Protein AF-A0A2V8T8S3-F1 (afdb_monomer_lite)

Structure (mmCIF, N/CA/C/O backbone):
data_AF-A0A2V8T8S3-F1
#
_entry.id   AF-A0A2V8T8S3-F1
#
loop_
_atom_site.group_PDB
_atom_site.id
_atom_site.type_symbol
_atom_site.label_atom_id
_atom_site.label_alt_id
_atom_site.label_comp_id
_atom_site.label_asym_id
_atom_site.label_entity_id
_atom_site.label_seq_id
_atom_site.pdbx_PDB_ins_code
_atom_site.Cartn_x
_atom_site.Cartn_y
_atom_site.Cartn_z
_atom_site.occupancy
_atom_site.B_iso_or_equiv
_atom_site.auth_seq_id
_atom_site.auth_comp_id
_atom_site.auth_asym_id
_atom_site.auth_atom_id
_atom_site.pdbx_PDB_model_num
ATOM 1 N N . MET A 1 1 ? 14.527 -8.594 -8.418 1.00 79.00 1 MET A N 1
ATOM 2 C CA . MET A 1 1 ? 13.053 -8.393 -8.410 1.00 79.00 1 MET A CA 1
ATOM 3 C C . MET A 1 1 ? 12.591 -7.596 -9.626 1.00 79.00 1 MET A C 1
ATOM 5 O O . MET A 1 1 ? 11.736 -8.072 -10.363 1.00 79.00 1 MET A O 1
ATOM 9 N N . THR A 1 2 ? 13.215 -6.451 -9.890 1.00 90.75 2 THR A N 1
ATOM 10 C CA . THR A 1 2 ? 12.924 -5.548 -11.013 1.00 90.75 2 THR A CA 1
ATOM 11 C C . THR A 1 2 ? 12.920 -6.231 -12.391 1.00 90.75 2 THR A C 1
ATOM 13 O O . THR A 1 2 ? 11.973 -6.037 -13.141 1.00 90.75 2 THR A O 1
ATOM 16 N N . ASP A 1 3 ? 13.864 -7.127 -12.709 1.00 94.19 3 ASP A N 1
ATOM 17 C CA . ASP A 1 3 ? 13.880 -7.799 -14.029 1.00 94.19 3 ASP A CA 1
ATOM 18 C C . ASP A 1 3 ? 12.644 -8.672 -14.278 1.00 94.19 3 ASP A C 1
ATOM 20 O O . ASP A 1 3 ? 12.192 -8.832 -15.408 1.00 94.19 3 ASP A O 1
ATOM 24 N N . ARG A 1 4 ? 12.060 -9.246 -13.220 1.00 96.25 4 ARG A N 1
ATOM 25 C CA . ARG A 1 4 ? 10.813 -10.014 -13.334 1.00 96.25 4 ARG A CA 1
ATOM 26 C C . ARG A 1 4 ? 9.634 -9.094 -13.648 1.00 96.25 4 ARG A C 1
ATOM 28 O O . ARG A 1 4 ? 8.764 -9.482 -14.417 1.00 96.25 4 ARG A O 1
ATOM 35 N N . LEU A 1 5 ? 9.612 -7.897 -13.070 1.00 96.44 5 LEU A N 1
ATOM 36 C CA . LEU A 1 5 ? 8.571 -6.901 -13.324 1.00 96.44 5 LEU A CA 1
ATOM 37 C C . LEU A 1 5 ? 8.687 -6.316 -14.739 1.00 96.44 5 LEU A C 1
ATOM 39 O O . LEU A 1 5 ? 7.662 -6.128 -15.390 1.00 96.44 5 LEU A O 1
ATOM 43 N N . VAL A 1 6 ? 9.914 -6.125 -15.242 1.00 96.25 6 VAL A N 1
ATOM 44 C CA . VAL A 1 6 ? 10.171 -5.756 -16.646 1.00 96.25 6 VAL A CA 1
ATOM 45 C C . VAL A 1 6 ? 9.690 -6.863 -17.586 1.00 96.25 6 VAL A C 1
ATOM 47 O O . VAL A 1 6 ? 8.913 -6.594 -18.493 1.00 96.25 6 VAL A O 1
ATOM 50 N N . ARG A 1 7 ? 10.060 -8.128 -17.328 1.00 96.69 7 ARG A N 1
ATOM 51 C CA . ARG A 1 7 ? 9.603 -9.280 -18.133 1.00 96.69 7 ARG A CA 1
ATOM 52 C C . ARG A 1 7 ? 8.084 -9.457 -18.152 1.00 96.69 7 ARG A C 1
ATOM 54 O O . ARG A 1 7 ? 7.548 -9.969 -19.122 1.00 96.69 7 ARG A O 1
ATOM 61 N N . LYS A 1 8 ? 7.386 -9.055 -17.087 1.00 96.75 8 LYS A N 1
ATOM 62 C CA . LYS A 1 8 ? 5.914 -9.074 -17.024 1.00 96.75 8 LYS A CA 1
ATOM 63 C C . LYS A 1 8 ? 5.256 -7.844 -17.669 1.00 96.75 8 LYS A C 1
ATOM 65 O O . LYS A 1 8 ? 4.022 -7.776 -17.693 1.00 96.75 8 LYS A O 1
ATOM 70 N N . HIS A 1 9 ? 6.053 -6.902 -18.179 1.00 96.56 9 HIS A N 1
ATOM 71 C CA . HIS A 1 9 ? 5.619 -5.607 -18.704 1.00 96.56 9 HIS A CA 1
ATOM 72 C C . HIS A 1 9 ? 4.800 -4.805 -17.690 1.00 96.56 9 HIS A C 1
ATOM 74 O O . HIS A 1 9 ? 3.774 -4.237 -18.035 1.00 96.56 9 HIS A O 1
ATOM 80 N N . LEU A 1 10 ? 5.209 -4.819 -16.418 1.00 97.56 10 LEU A N 1
ATOM 81 C CA . LEU A 1 10 ? 4.581 -4.003 -15.373 1.00 97.56 10 LEU A CA 1
ATOM 82 C C . LEU A 1 10 ? 5.360 -2.707 -15.147 1.00 97.56 10 LEU A C 1
ATOM 84 O O . LEU A 1 10 ? 4.768 -1.661 -14.904 1.00 97.56 10 LEU A O 1
ATOM 88 N N . ILE A 1 11 ? 6.680 -2.753 -15.301 1.00 97.19 11 ILE A N 1
ATOM 89 C CA . ILE A 1 11 ? 7.553 -1.581 -15.225 1.00 97.19 11 ILE A CA 1
ATOM 90 C C . ILE A 1 11 ? 8.433 -1.504 -16.466 1.00 97.19 11 ILE A C 1
ATOM 92 O O . ILE A 1 11 ? 8.728 -2.526 -17.088 1.00 97.19 11 ILE A O 1
ATOM 96 N N . GLU A 1 12 ? 8.905 -0.307 -16.771 1.00 96.06 12 GLU A N 1
ATOM 97 C CA . GLU A 1 12 ? 9.930 -0.056 -17.775 1.00 96.06 12 GLU A CA 1
ATOM 98 C C . GLU A 1 12 ? 11.156 0.610 -17.149 1.00 96.06 12 GLU A C 1
ATOM 100 O O . GLU A 1 12 ? 11.079 1.238 -16.091 1.00 96.06 12 GLU A O 1
ATOM 105 N N . ARG A 1 13 ? 12.311 0.417 -17.791 1.00 93.19 13 ARG A N 1
ATOM 106 C CA . ARG A 1 13 ? 13.581 1.035 -17.408 1.00 93.19 13 ARG A CA 1
ATOM 107 C C . ARG A 1 13 ? 14.004 2.000 -18.500 1.00 93.19 13 ARG A C 1
ATOM 109 O O . ARG A 1 13 ? 14.167 1.582 -19.644 1.00 93.19 13 ARG A O 1
ATOM 116 N N . ARG A 1 14 ? 14.236 3.258 -18.140 1.00 88.56 14 ARG A N 1
ATOM 117 C CA . ARG A 1 14 ? 14.777 4.282 -19.036 1.00 88.56 14 ARG A CA 1
ATOM 118 C C . ARG A 1 14 ? 16.165 4.686 -18.559 1.00 88.56 14 ARG A C 1
ATOM 120 O O . ARG A 1 14 ? 16.363 4.981 -17.382 1.00 88.56 14 ARG A O 1
ATOM 127 N N . SER A 1 15 ? 17.137 4.677 -19.467 1.00 83.38 15 SER A N 1
ATOM 128 C CA . SER A 1 15 ? 18.473 5.193 -19.170 1.00 83.38 15 SER A CA 1
ATOM 129 C C . SER A 1 15 ? 18.415 6.703 -18.981 1.00 83.38 15 SER A C 1
ATOM 131 O O . SER A 1 15 ? 17.831 7.415 -19.801 1.00 83.38 15 SER A O 1
ATOM 133 N N . THR A 1 16 ? 19.044 7.191 -17.920 1.00 84.56 16 THR A N 1
ATOM 134 C CA . THR A 1 16 ? 19.090 8.621 -17.635 1.00 84.56 16 THR A CA 1
ATOM 135 C C . THR A 1 16 ? 20.129 9.291 -18.538 1.00 84.56 16 THR A C 1
ATOM 137 O O . THR A 1 16 ? 21.254 8.807 -18.686 1.00 84.56 16 THR A O 1
ATOM 140 N N . LYS A 1 17 ? 19.767 10.407 -19.186 1.00 77.56 17 LYS A N 1
ATOM 141 C CA . LYS A 1 17 ? 20.726 11.204 -19.965 1.00 77.56 17 LYS A CA 1
ATOM 142 C C . LYS A 1 17 ? 21.641 11.946 -18.985 1.00 77.56 17 LYS A C 1
ATOM 144 O O . LYS A 1 17 ? 21.170 12.831 -18.284 1.00 77.56 17 LYS A O 1
ATOM 149 N N . GLY A 1 18 ? 22.920 11.577 -18.928 1.00 80.06 18 GLY A N 1
ATOM 150 C CA . GLY A 1 18 ? 23.939 12.275 -18.128 1.00 80.06 18 GLY A CA 1
ATOM 151 C C . GLY A 1 18 ? 24.760 11.368 -17.211 1.00 80.06 18 GLY A C 1
ATOM 152 O O . GLY A 1 18 ? 25.957 11.588 -17.073 1.00 80.06 18 GLY A O 1
ATOM 153 N N . ASP A 1 19 ? 24.171 10.299 -16.667 1.00 81.56 19 ASP A N 1
ATOM 154 C CA . ASP A 1 19 ? 24.903 9.298 -15.881 1.00 81.56 19 ASP A CA 1
ATOM 155 C C . ASP A 1 19 ? 24.333 7.896 -16.136 1.00 81.56 19 ASP A C 1
ATOM 157 O O . ASP A 1 19 ? 23.173 7.603 -15.848 1.00 81.56 19 ASP A O 1
ATOM 161 N N . ARG A 1 20 ? 25.175 7.006 -16.676 1.00 80.81 20 ARG A N 1
ATOM 162 C CA . ARG A 1 20 ? 24.809 5.620 -17.018 1.00 80.81 20 ARG A CA 1
ATOM 163 C C . ARG A 1 20 ? 24.627 4.727 -15.789 1.00 80.81 20 ARG A C 1
ATOM 165 O O . ARG A 1 20 ? 24.158 3.602 -15.935 1.00 80.81 20 ARG A O 1
ATOM 172 N N . ARG A 1 21 ? 25.016 5.202 -14.603 1.00 86.06 21 ARG A N 1
ATOM 173 C CA . ARG A 1 21 ? 24.807 4.506 -13.326 1.00 86.06 21 ARG A CA 1
ATOM 174 C C . ARG A 1 21 ? 23.385 4.682 -12.798 1.00 86.06 21 ARG A C 1
ATOM 176 O O . ARG A 1 21 ? 22.976 3.929 -11.921 1.00 86.06 21 ARG A O 1
ATOM 183 N N . TRP A 1 22 ? 22.629 5.628 -13.353 1.00 87.81 22 TRP A N 1
ATOM 184 C CA . TRP A 1 22 ? 21.252 5.901 -12.969 1.00 87.81 22 TRP A CA 1
ATOM 185 C C . TRP A 1 22 ? 20.287 5.322 -14.001 1.00 87.81 22 TRP A C 1
ATOM 187 O O . TRP A 1 22 ? 20.494 5.402 -15.215 1.00 87.81 22 TRP A O 1
ATOM 197 N N . VAL A 1 23 ? 19.218 4.712 -13.496 1.00 88.75 23 VAL A N 1
ATOM 198 C CA . VAL A 1 23 ? 18.147 4.140 -14.307 1.00 88.75 23 VAL A CA 1
ATOM 199 C C . VAL A 1 23 ? 16.828 4.588 -13.710 1.00 88.75 23 VAL A C 1
ATOM 201 O O . VAL A 1 23 ? 16.536 4.282 -12.555 1.00 88.75 23 VAL A O 1
ATOM 204 N N . ASN A 1 24 ? 16.013 5.262 -14.515 1.00 91.25 24 ASN A N 1
ATOM 205 C CA . ASN A 1 24 ? 14.648 5.582 -14.134 1.00 91.25 24 ASN A CA 1
ATOM 206 C C . ASN A 1 24 ? 13.779 4.337 -14.305 1.00 91.25 24 ASN A C 1
ATOM 208 O O . ASN A 1 24 ? 13.808 3.682 -15.350 1.00 91.25 24 ASN A O 1
ATOM 212 N N . ILE A 1 25 ? 13.021 4.005 -13.263 1.00 94.31 25 ILE A N 1
ATOM 213 C CA . ILE A 1 25 ? 12.043 2.920 -13.276 1.00 94.31 25 ILE A CA 1
ATOM 214 C C . ILE A 1 25 ? 10.661 3.548 -13.197 1.00 94.31 25 ILE A C 1
ATOM 216 O O . ILE A 1 25 ? 10.362 4.267 -12.247 1.00 94.31 25 ILE A O 1
ATOM 220 N N . GLU A 1 26 ? 9.814 3.235 -14.168 1.00 95.56 26 GLU A N 1
ATOM 221 C CA . GLU A 1 26 ? 8.459 3.774 -14.253 1.00 95.56 26 GLU A CA 1
ATOM 222 C C . GLU A 1 26 ? 7.444 2.641 -14.409 1.00 95.56 26 GLU A C 1
ATOM 224 O O . GLU A 1 26 ? 7.746 1.582 -14.967 1.00 95.56 26 GLU A O 1
ATOM 229 N N . LEU A 1 27 ? 6.226 2.847 -13.901 1.00 97.38 27 LEU A N 1
ATOM 230 C CA . LEU A 1 27 ? 5.112 1.945 -14.187 1.00 97.38 27 LEU A CA 1
ATOM 231 C C . LEU A 1 27 ? 4.699 2.107 -15.650 1.00 97.38 27 LEU A C 1
ATOM 233 O O . LEU A 1 27 ? 4.438 3.216 -16.115 1.00 97.38 27 LEU A O 1
ATOM 237 N N . THR A 1 28 ? 4.563 0.979 -16.338 1.00 97.69 28 THR A N 1
ATOM 238 C CA . THR A 1 28 ? 3.851 0.926 -17.622 1.00 97.69 28 THR A CA 1
ATOM 239 C C . THR A 1 28 ? 2.350 1.113 -17.398 1.00 97.69 28 THR A C 1
ATOM 241 O O . THR A 1 28 ? 1.868 0.982 -16.272 1.00 97.69 28 THR A O 1
ATOM 244 N N . GLU A 1 29 ? 1.582 1.312 -18.469 1.00 98.00 29 GLU A N 1
ATOM 245 C CA . GLU A 1 29 ? 0.119 1.388 -18.372 1.00 98.00 29 GLU A CA 1
ATOM 246 C C . GLU A 1 29 ? -0.497 0.118 -17.765 1.00 98.00 29 GLU A C 1
ATOM 248 O O . GLU A 1 29 ? -1.258 0.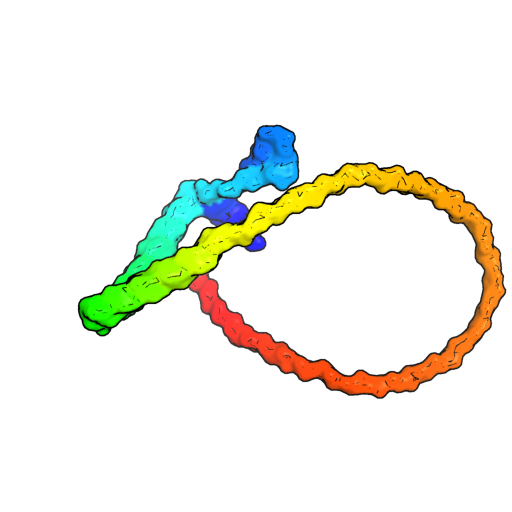179 -16.801 1.00 98.00 29 GLU A O 1
ATOM 253 N N . LYS A 1 30 ? -0.057 -1.060 -18.227 1.00 97.62 30 LYS A N 1
ATOM 254 C CA . LYS A 1 30 ? -0.437 -2.348 -17.627 1.00 97.62 30 LYS A CA 1
ATOM 255 C C . LYS A 1 30 ? -0.072 -2.408 -16.140 1.00 97.62 30 LYS A C 1
ATOM 257 O O . LYS A 1 30 ? -0.843 -2.907 -15.324 1.00 97.62 30 LYS A O 1
ATOM 262 N N . GLY A 1 31 ? 1.105 -1.897 -15.786 1.00 97.94 31 GLY A N 1
ATOM 263 C CA . GLY A 1 31 ? 1.560 -1.787 -14.404 1.00 97.94 31 GLY A CA 1
ATOM 264 C C . GLY A 1 31 ? 0.645 -0.938 -13.533 1.00 97.94 31 GLY A C 1
ATOM 265 O O . GLY A 1 31 ? 0.352 -1.344 -12.411 1.00 97.94 31 GLY A O 1
ATOM 266 N N . ARG A 1 32 ? 0.174 0.206 -14.044 1.00 97.94 32 ARG A N 1
ATOM 267 C CA . ARG A 1 32 ? -0.769 1.085 -13.337 1.00 97.94 32 ARG A CA 1
ATOM 268 C C . ARG A 1 32 ? -2.082 0.369 -13.060 1.00 97.94 32 ARG A C 1
ATOM 270 O O . ARG A 1 32 ? -2.464 0.275 -11.901 1.00 97.94 32 ARG A O 1
ATOM 277 N N . VAL A 1 33 ? -2.681 -0.255 -14.075 1.00 98.06 33 VAL A N 1
ATOM 278 C CA . VAL A 1 33 ? -3.932 -1.018 -13.923 1.00 98.06 33 VAL A CA 1
ATOM 279 C C . VAL A 1 33 ? -3.803 -2.110 -12.854 1.00 98.06 33 VAL A C 1
ATOM 281 O O . VAL A 1 33 ? -4.659 -2.236 -11.978 1.00 98.06 33 VAL A O 1
ATOM 284 N N . VAL A 1 34 ? -2.707 -2.877 -12.876 1.00 97.69 34 VAL A N 1
ATOM 285 C CA . VAL A 1 34 ? -2.450 -3.917 -11.865 1.00 97.69 34 VAL A CA 1
ATOM 286 C C . VAL A 1 34 ? -2.262 -3.309 -10.474 1.00 97.69 34 VAL A C 1
ATOM 288 O O . VAL A 1 34 ? -2.813 -3.824 -9.501 1.00 97.69 34 VAL A O 1
ATOM 291 N N . MET A 1 35 ? -1.511 -2.211 -10.361 1.00 97.19 35 MET A N 1
ATOM 292 C CA . MET A 1 35 ? -1.306 -1.518 -9.089 1.00 97.19 35 MET A CA 1
ATOM 293 C C . MET A 1 35 ? -2.601 -0.941 -8.525 1.00 97.19 35 MET A C 1
ATOM 295 O O . MET A 1 35 ? -2.808 -1.010 -7.315 1.00 97.19 35 MET A O 1
ATOM 299 N N . ASP A 1 36 ? -3.482 -0.420 -9.370 1.00 97.69 36 ASP A N 1
ATOM 300 C CA . ASP A 1 36 ? -4.771 0.125 -8.955 1.00 97.69 36 ASP A CA 1
ATOM 301 C C . ASP A 1 36 ? -5.715 -0.980 -8.483 1.00 97.69 36 ASP A C 1
ATOM 303 O O . ASP A 1 36 ? -6.350 -0.844 -7.435 1.00 97.69 36 ASP A O 1
ATOM 307 N N . GLY A 1 37 ? -5.754 -2.112 -9.192 1.00 97.56 37 GLY A N 1
ATOM 308 C CA . GLY A 1 37 ? -6.475 -3.306 -8.747 1.00 97.56 37 GLY A CA 1
ATOM 309 C C . GLY A 1 37 ? -5.950 -3.823 -7.406 1.00 97.56 37 GLY A C 1
ATOM 310 O O . GLY A 1 37 ? -6.724 -4.059 -6.477 1.00 97.56 37 GLY A O 1
ATOM 311 N N . PHE A 1 38 ? -4.626 -3.912 -7.261 1.00 97.00 38 PHE A N 1
ATOM 312 C CA . PHE A 1 38 ? -3.990 -4.320 -6.011 1.00 97.00 38 PHE A CA 1
ATOM 313 C C . PHE A 1 38 ? -4.302 -3.353 -4.861 1.00 97.00 38 PHE A C 1
ATOM 315 O O . PHE A 1 38 ? -4.671 -3.789 -3.771 1.00 97.00 38 PHE A O 1
ATOM 322 N N . ARG A 1 39 ? -4.202 -2.036 -5.094 1.00 97.06 39 ARG A N 1
ATOM 323 C CA . ARG A 1 39 ? -4.535 -0.999 -4.104 1.00 97.06 39 ARG A CA 1
ATOM 324 C C . ARG A 1 39 ? -5.990 -1.090 -3.675 1.00 97.06 39 ARG A C 1
ATOM 326 O O . ARG A 1 39 ? -6.257 -1.043 -2.479 1.00 97.06 39 ARG A O 1
ATOM 333 N N . ARG A 1 40 ? -6.909 -1.261 -4.627 1.00 97.81 40 ARG A N 1
ATOM 334 C CA . ARG A 1 40 ? -8.338 -1.426 -4.352 1.00 97.81 40 ARG A CA 1
ATOM 335 C C . ARG A 1 40 ? -8.586 -2.645 -3.477 1.00 97.81 40 ARG A C 1
ATOM 337 O O . ARG A 1 40 ? -9.136 -2.494 -2.393 1.00 97.81 40 ARG A O 1
ATOM 344 N N . ARG A 1 41 ? -8.080 -3.814 -3.881 1.00 97.56 41 ARG A N 1
ATOM 345 C CA . ARG A 1 41 ? -8.274 -5.054 -3.124 1.00 97.56 41 ARG A CA 1
ATOM 346 C C . ARG A 1 41 ? -7.681 -4.970 -1.721 1.00 97.56 41 ARG A C 1
ATOM 348 O O . ARG A 1 41 ? -8.296 -5.403 -0.754 1.00 97.56 41 ARG A O 1
ATOM 355 N N . ARG A 1 42 ? -6.490 -4.385 -1.598 1.00 97.12 42 ARG A N 1
ATOM 356 C CA . ARG A 1 42 ? -5.849 -4.139 -0.304 1.00 97.12 42 ARG A CA 1
ATOM 357 C C . ARG A 1 42 ? -6.718 -3.236 0.577 1.00 97.12 42 ARG A C 1
ATOM 359 O O . ARG A 1 42 ? -6.905 -3.539 1.750 1.00 97.12 42 ARG A O 1
ATOM 366 N N . ASN A 1 43 ? -7.241 -2.144 0.022 1.00 96.69 43 ASN A N 1
ATOM 367 C CA . ASN A 1 43 ? -8.086 -1.208 0.759 1.00 96.69 43 ASN A CA 1
ATOM 368 C C . ASN A 1 43 ? -9.423 -1.840 1.173 1.00 96.69 43 ASN A C 1
ATOM 370 O O . ASN A 1 43 ? -9.870 -1.576 2.280 1.00 96.69 43 ASN A O 1
ATOM 374 N N . GLU A 1 44 ? -10.026 -2.695 0.343 1.00 97.62 44 GLU A N 1
ATOM 375 C CA . GLU A 1 44 ? -11.219 -3.475 0.712 1.00 97.62 44 GLU A CA 1
ATOM 376 C C . GLU A 1 44 ? -10.941 -4.367 1.923 1.00 97.62 44 GLU A C 1
ATOM 378 O O . GLU A 1 44 ? -11.648 -4.286 2.921 1.00 97.62 44 GLU A O 1
ATOM 383 N N . VAL A 1 45 ? -9.863 -5.158 1.877 1.00 96.88 45 VAL A N 1
ATOM 384 C CA . VAL A 1 45 ? -9.507 -6.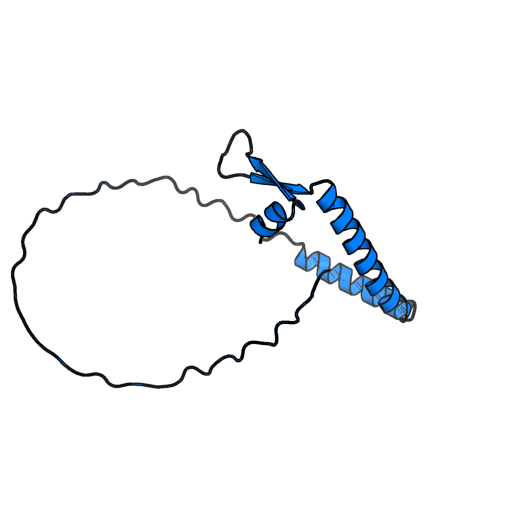087 2.962 1.00 96.88 45 VAL A CA 1
ATOM 385 C C . VAL A 1 45 ? -9.278 -5.348 4.282 1.00 96.88 45 VAL A C 1
ATOM 387 O O . VAL A 1 45 ? -9.811 -5.748 5.317 1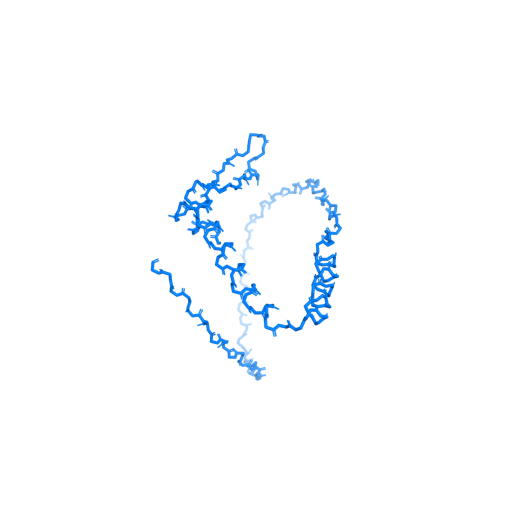.00 96.88 45 VAL A O 1
ATOM 390 N N . PHE A 1 46 ? -8.506 -4.257 4.267 1.00 95.31 46 PHE A N 1
ATOM 391 C CA . PHE A 1 46 ? -8.302 -3.464 5.482 1.00 95.31 46 PHE A CA 1
ATOM 392 C C . PHE A 1 46 ? -9.564 -2.711 5.904 1.00 95.31 46 PHE A C 1
ATOM 394 O O . PHE A 1 46 ? -9.822 -2.599 7.099 1.00 95.31 46 PHE A O 1
ATOM 401 N N . GLY A 1 47 ? -10.361 -2.229 4.951 1.00 95.00 47 GLY A N 1
ATOM 402 C CA . GLY A 1 47 ? -11.628 -1.559 5.218 1.00 95.00 47 GLY A CA 1
ATOM 403 C C . GLY A 1 47 ? -12.609 -2.472 5.948 1.00 95.00 47 GLY A C 1
ATOM 404 O O . GLY A 1 47 ? -13.131 -2.091 6.990 1.00 95.00 47 GLY A O 1
ATOM 405 N N . GLU A 1 48 ? -12.790 -3.702 5.467 1.00 96.50 48 GLU A N 1
ATOM 406 C CA . GLU A 1 48 ? -13.629 -4.717 6.114 1.00 96.50 48 GLU A CA 1
ATOM 407 C C . GLU A 1 48 ? -13.131 -5.068 7.520 1.00 96.50 48 GLU A C 1
ATOM 409 O O . GLU A 1 48 ? -13.932 -5.205 8.445 1.00 96.50 48 GLU A O 1
ATOM 414 N N . ALA A 1 49 ? -11.814 -5.200 7.703 1.00 94.75 49 ALA A N 1
ATOM 415 C CA . ALA A 1 49 ? -11.233 -5.492 9.009 1.00 94.75 49 ALA A CA 1
ATOM 416 C C . ALA A 1 49 ? -11.461 -4.343 10.006 1.00 94.75 49 ALA A C 1
ATOM 418 O O . ALA A 1 49 ? -11.897 -4.583 11.131 1.00 94.75 49 ALA A O 1
ATOM 419 N N . LEU A 1 50 ? -11.218 -3.096 9.590 1.00 94.81 50 LEU A N 1
ATOM 420 C CA . LEU A 1 50 ? -11.395 -1.909 10.432 1.00 94.81 50 LEU A CA 1
ATOM 421 C C . LEU A 1 50 ? -12.872 -1.599 10.709 1.00 94.81 50 LEU A C 1
ATOM 423 O O . LEU A 1 50 ? -13.192 -1.078 11.776 1.00 94.81 50 LEU A O 1
ATOM 427 N N . ALA A 1 51 ? -13.782 -1.939 9.794 1.00 95.12 51 ALA A N 1
ATOM 428 C CA . ALA A 1 51 ? -15.222 -1.746 9.972 1.00 95.12 51 ALA A CA 1
ATOM 429 C C . ALA A 1 51 ? -15.819 -2.611 11.097 1.00 95.12 51 ALA A C 1
ATOM 431 O O . ALA A 1 51 ? -16.881 -2.287 11.618 1.00 95.12 51 ALA A O 1
ATOM 432 N N . ARG A 1 52 ? -15.140 -3.696 11.492 1.00 96.62 52 ARG A N 1
ATOM 433 C CA . ARG A 1 52 ? -15.554 -4.553 12.618 1.00 96.62 52 ARG A CA 1
ATOM 434 C C . ARG A 1 52 ? -15.198 -3.972 13.988 1.00 96.62 52 ARG A C 1
ATOM 436 O O . ARG A 1 52 ? -15.631 -4.517 14.998 1.00 96.62 52 ARG A O 1
ATOM 443 N N . LEU A 1 53 ? -14.394 -2.913 14.028 1.00 97.12 53 LEU A N 1
ATOM 444 C CA . LEU A 1 53 ? -14.010 -2.233 15.259 1.00 97.12 53 LEU A CA 1
ATOM 445 C C . LEU A 1 53 ? -15.053 -1.181 15.645 1.00 97.12 53 LEU A C 1
ATOM 447 O O . LEU A 1 53 ? -15.691 -0.577 14.776 1.00 97.12 53 LEU A O 1
ATOM 451 N N . SER A 1 54 ? -15.175 -0.914 16.949 1.00 98.00 54 SER A N 1
ATOM 452 C CA . SER A 1 54 ? -15.913 0.257 17.424 1.00 98.00 54 SER A CA 1
ATOM 453 C C . SER A 1 54 ? -15.281 1.544 16.875 1.00 98.00 54 SER A C 1
ATOM 455 O O . SER A 1 54 ? -14.113 1.556 16.478 1.00 98.00 54 SER A O 1
ATOM 457 N N . GLU A 1 55 ? -16.035 2.646 16.850 1.00 96.25 55 GLU A N 1
ATOM 458 C CA . GLU A 1 55 ? -15.508 3.942 16.393 1.00 96.25 55 GLU A CA 1
ATOM 459 C C . GLU A 1 55 ? -14.241 4.341 17.161 1.00 96.25 55 GLU A C 1
ATOM 461 O O . GLU A 1 55 ? -13.247 4.753 16.566 1.00 96.25 55 GLU A O 1
ATOM 466 N N . ASN A 1 56 ? -14.265 4.155 18.484 1.00 97.81 56 ASN A N 1
ATOM 467 C CA . ASN A 1 56 ? -13.155 4.499 19.360 1.00 97.81 56 ASN A CA 1
ATOM 468 C C . ASN A 1 56 ? -11.920 3.630 19.080 1.00 97.81 56 ASN A C 1
ATOM 470 O O . ASN A 1 56 ? -10.824 4.158 18.907 1.00 97.81 56 ASN A O 1
ATOM 474 N N . ASP A 1 57 ? -12.093 2.312 18.963 1.00 97.94 57 ASP A N 1
ATOM 475 C CA . ASP A 1 57 ? -10.968 1.404 18.701 1.00 97.94 57 ASP A CA 1
ATOM 476 C C . ASP A 1 57 ? -10.370 1.645 17.312 1.00 97.94 57 ASP A C 1
ATOM 478 O O . ASP A 1 57 ? -9.152 1.606 17.129 1.00 97.94 57 ASP A O 1
ATOM 482 N N . ARG A 1 58 ? -11.217 1.948 16.321 1.00 97.50 58 ARG A N 1
ATOM 483 C CA . ARG A 1 58 ? -10.760 2.303 14.977 1.00 97.50 58 ARG A CA 1
ATOM 484 C C . ARG A 1 58 ? -9.957 3.603 14.982 1.00 97.50 58 ARG A C 1
ATOM 486 O O . ARG A 1 58 ? -8.911 3.656 14.336 1.00 97.50 58 ARG A O 1
ATOM 493 N N . ALA A 1 59 ? -10.407 4.624 15.711 1.00 96.38 59 ALA A N 1
ATOM 494 C CA . ALA A 1 59 ? -9.677 5.883 15.846 1.00 96.38 59 ALA A CA 1
ATOM 495 C C . ALA A 1 59 ? -8.296 5.671 16.489 1.00 96.38 59 ALA A C 1
ATOM 497 O O . ALA A 1 59 ? -7.292 6.158 15.965 1.00 96.38 59 ALA A O 1
ATOM 498 N N . GLN A 1 60 ? -8.224 4.870 17.556 1.00 97.81 60 GLN A N 1
ATOM 499 C CA . GLN A 1 60 ? -6.960 4.525 18.214 1.00 97.81 60 GLN A CA 1
ATOM 500 C C . GLN A 1 60 ? -6.020 3.735 17.293 1.00 97.81 60 GLN A C 1
ATOM 502 O O . GLN A 1 60 ? -4.823 4.021 17.233 1.00 97.81 60 GLN A O 1
ATOM 507 N N . ALA A 1 61 ? -6.546 2.775 16.525 1.00 96.69 61 ALA A N 1
ATOM 508 C CA . ALA A 1 61 ? -5.752 2.016 15.562 1.00 96.69 61 ALA A CA 1
ATOM 509 C C . ALA A 1 61 ? -5.131 2.927 14.488 1.00 96.69 61 ALA A C 1
ATOM 511 O O . ALA A 1 61 ? -3.943 2.802 14.182 1.00 96.69 61 ALA A O 1
ATOM 512 N N . ILE A 1 62 ? -5.909 3.873 13.950 1.00 95.12 62 ILE A N 1
ATOM 513 C CA . ILE A 1 62 ? -5.423 4.863 12.979 1.00 95.12 62 ILE A CA 1
ATOM 514 C C . ILE A 1 62 ? -4.332 5.743 13.603 1.00 95.12 62 ILE A C 1
ATOM 516 O O . ILE A 1 62 ? -3.289 5.956 12.985 1.00 95.12 62 ILE A O 1
ATOM 520 N N . GLU A 1 63 ? -4.532 6.221 14.833 1.00 97.31 63 GLU A N 1
ATOM 521 C CA . GLU A 1 63 ? -3.549 7.047 15.540 1.00 97.31 63 GLU A CA 1
ATOM 522 C C . GLU A 1 63 ? -2.203 6.324 15.705 1.00 97.31 63 GLU A C 1
ATOM 524 O O . GLU A 1 63 ? -1.145 6.884 15.402 1.00 97.31 63 GLU A O 1
ATOM 529 N N . VAL A 1 64 ? -2.228 5.064 16.147 1.00 97.31 64 VAL A N 1
ATOM 530 C CA . VAL A 1 64 ? -1.015 4.258 16.338 1.00 97.31 64 VAL A CA 1
ATOM 531 C C . VAL A 1 64 ? -0.313 3.993 15.005 1.00 97.31 64 VAL A C 1
ATOM 533 O O . VAL A 1 64 ? 0.905 4.153 14.920 1.00 97.31 64 VAL A O 1
ATOM 536 N N . LEU A 1 65 ? -1.055 3.646 13.949 1.00 95.69 65 LEU A N 1
ATOM 537 C CA . LEU A 1 65 ? -0.484 3.431 12.615 1.00 95.69 65 LEU A CA 1
ATOM 538 C C . LEU A 1 65 ? 0.180 4.697 12.056 1.00 95.69 65 LEU A C 1
ATOM 540 O O . LEU A 1 65 ? 1.256 4.608 11.460 1.00 95.69 65 LEU A O 1
ATOM 544 N N . ASN A 1 66 ? -0.402 5.875 12.291 1.00 95.25 66 ASN A N 1
ATOM 545 C CA . ASN A 1 66 ? 0.198 7.148 11.889 1.00 95.25 66 ASN A CA 1
ATOM 546 C C . ASN A 1 66 ? 1.514 7.414 12.630 1.00 95.25 66 ASN A C 1
ATOM 548 O O . ASN A 1 66 ? 2.509 7.776 12.003 1.00 95.25 66 ASN A O 1
ATOM 552 N N . LYS A 1 67 ? 1.554 7.174 13.948 1.00 95.50 67 LYS A N 1
ATOM 553 C CA . LYS A 1 67 ? 2.790 7.300 14.741 1.00 95.50 67 LYS A CA 1
ATOM 554 C C . LYS A 1 67 ? 3.877 6.345 14.244 1.00 95.50 67 LYS A C 1
ATOM 556 O O . LYS A 1 67 ? 5.025 6.754 14.104 1.00 95.50 67 LYS A O 1
ATOM 561 N N . LEU A 1 68 ? 3.520 5.096 13.935 1.00 95.50 68 LEU A N 1
ATOM 562 C CA . LEU A 1 68 ? 4.459 4.117 13.376 1.00 95.50 68 LEU A CA 1
ATOM 563 C C . LEU A 1 68 ? 4.995 4.555 12.011 1.00 95.50 68 LEU A C 1
ATOM 565 O O . LEU A 1 68 ? 6.196 4.462 11.768 1.00 95.50 68 LEU A O 1
ATOM 569 N N . THR A 1 69 ? 4.121 5.068 11.144 1.00 94.44 69 THR A N 1
ATOM 570 C CA . THR A 1 69 ? 4.506 5.552 9.813 1.00 94.44 69 THR A CA 1
ATOM 571 C C . THR A 1 69 ? 5.494 6.711 9.920 1.00 94.44 69 THR A C 1
ATOM 573 O O . THR A 1 69 ? 6.528 6.677 9.263 1.00 94.44 69 THR A O 1
ATOM 576 N N . ALA A 1 70 ? 5.259 7.665 10.826 1.00 92.12 70 ALA A N 1
ATOM 577 C CA . ALA A 1 70 ? 6.175 8.781 11.056 1.00 92.12 70 ALA A CA 1
ATOM 578 C C . ALA A 1 70 ? 7.585 8.327 11.478 1.00 92.12 70 ALA A C 1
ATOM 580 O O . ALA A 1 70 ? 8.574 8.917 11.054 1.00 92.12 7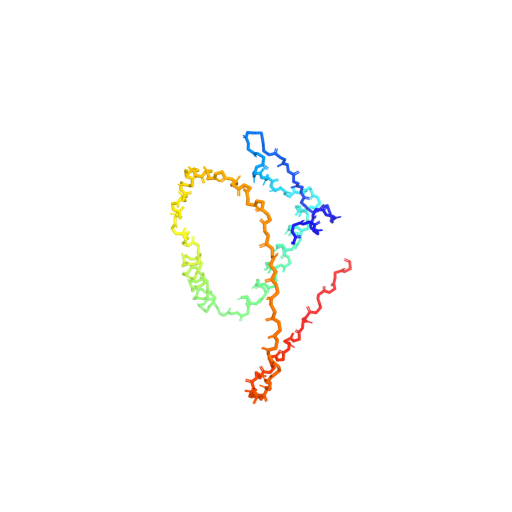0 ALA A O 1
ATOM 581 N N . VAL A 1 71 ? 7.699 7.258 12.275 1.00 92.81 71 VAL A N 1
ATOM 582 C CA . VAL A 1 71 ? 9.004 6.697 12.661 1.00 92.81 71 VAL A CA 1
ATOM 583 C C . VAL A 1 71 ? 9.683 6.016 11.471 1.00 92.81 71 VAL A C 1
ATOM 585 O O . VAL A 1 71 ? 10.865 6.251 11.231 1.00 92.81 71 VAL A O 1
ATOM 588 N N . ILE A 1 72 ? 8.943 5.205 10.712 1.00 91.62 72 ILE A N 1
ATOM 589 C CA . ILE A 1 72 ? 9.477 4.417 9.588 1.00 91.62 72 ILE A CA 1
ATOM 590 C C . ILE A 1 72 ? 9.880 5.307 8.404 1.00 91.62 72 ILE A C 1
ATOM 592 O O . ILE A 1 72 ? 10.868 5.021 7.733 1.00 91.62 72 ILE A O 1
ATOM 596 N N . GLU A 1 73 ? 9.130 6.376 8.141 1.00 82.75 73 GLU A N 1
ATOM 597 C CA . GLU A 1 73 ? 9.388 7.304 7.037 1.00 82.75 73 GLU A CA 1
ATOM 598 C C . GLU A 1 73 ? 10.478 8.333 7.351 1.00 82.75 73 GLU A C 1
ATOM 600 O O . GLU A 1 73 ? 10.834 9.107 6.463 1.00 82.75 73 GLU A O 1
ATOM 605 N N . THR A 1 74 ? 11.044 8.339 8.566 1.00 70.44 74 THR A N 1
ATOM 606 C CA . THR A 1 74 ? 12.202 9.187 8.873 1.00 70.44 74 THR A CA 1
ATOM 607 C C . THR A 1 74 ? 13.352 8.749 7.963 1.00 70.44 74 THR A C 1
ATOM 609 O O . THR A 1 74 ? 13.857 7.636 8.132 1.00 70.44 74 THR A O 1
ATOM 612 N N . PRO A 1 75 ? 13.767 9.564 6.975 1.00 57.31 75 PRO A N 1
ATOM 613 C CA . PRO A 1 75 ? 14.803 9.152 6.050 1.00 57.31 75 PRO A CA 1
ATOM 614 C C . PRO A 1 75 ? 16.087 8.928 6.844 1.00 57.31 75 PRO A C 1
ATOM 616 O O . PRO A 1 75 ? 16.560 9.824 7.547 1.00 57.31 75 PRO A O 1
ATOM 619 N N . GLU A 1 76 ? 16.625 7.713 6.738 1.00 52.94 76 GLU A N 1
ATOM 620 C CA . GLU A 1 76 ? 17.995 7.379 7.108 1.00 52.94 76 GLU A CA 1
ATOM 621 C C . GLU A 1 76 ? 18.891 8.520 6.612 1.00 52.94 76 GLU A C 1
ATOM 623 O O . GLU A 1 76 ? 18.952 8.809 5.415 1.00 52.94 76 GLU A O 1
ATOM 628 N N . GLN A 1 77 ? 19.458 9.258 7.569 1.00 51.59 77 GLN A N 1
ATOM 629 C CA . GLN A 1 77 ? 20.193 10.497 7.356 1.00 51.59 77 GLN A CA 1
ATOM 630 C C . GLN A 1 77 ? 21.159 10.337 6.184 1.00 51.59 77 GLN A C 1
ATOM 632 O O . GLN A 1 77 ? 21.914 9.366 6.138 1.00 51.59 77 GLN A O 1
ATOM 637 N N . ALA A 1 78 ? 21.100 11.296 5.254 1.00 49.34 78 ALA A N 1
ATOM 638 C CA . ALA A 1 78 ? 21.944 11.410 4.074 1.00 49.34 78 ALA A CA 1
ATOM 639 C C . ALA A 1 78 ? 23.363 10.908 4.359 1.00 49.34 78 ALA A C 1
ATOM 641 O O . ALA A 1 78 ? 24.174 11.594 4.981 1.00 49.34 78 ALA A O 1
ATOM 642 N N . ARG A 1 79 ? 23.645 9.678 3.924 1.00 44.38 79 ARG A N 1
ATOM 643 C CA . ARG A 1 79 ? 24.975 9.090 3.998 1.00 44.38 79 ARG A CA 1
ATOM 644 C C . ARG A 1 79 ? 25.858 9.981 3.118 1.00 44.38 79 ARG A C 1
ATOM 646 O O . ARG A 1 79 ? 25.585 10.043 1.918 1.00 44.38 79 ARG A O 1
ATOM 653 N N . PRO A 1 80 ? 26.845 10.718 3.663 1.00 44.25 80 PRO A N 1
ATOM 654 C CA . PRO A 1 80 ? 27.708 11.535 2.830 1.00 44.25 80 PRO A CA 1
ATOM 655 C C . PRO A 1 80 ? 28.418 10.581 1.881 1.00 44.25 80 PRO A C 1
ATOM 657 O O . PRO A 1 80 ? 29.036 9.604 2.316 1.00 44.25 80 PRO A O 1
ATOM 660 N N . GLU A 1 81 ? 28.246 10.816 0.584 1.00 45.81 81 GLU A N 1
ATOM 661 C CA . GLU A 1 81 ? 28.904 10.034 -0.443 1.00 45.81 81 GLU A CA 1
ATOM 662 C C . GLU A 1 81 ? 30.399 10.041 -0.144 1.00 45.81 81 GLU A C 1
ATOM 664 O O . GLU A 1 81 ? 31.043 11.090 -0.112 1.00 45.81 81 GLU A O 1
ATOM 669 N N . SER A 1 82 ? 30.944 8.860 0.144 1.00 51.00 82 SER A N 1
ATOM 670 C CA . SER A 1 82 ? 32.377 8.664 0.251 1.00 51.00 82 SER A CA 1
ATOM 671 C C . SER A 1 82 ? 32.985 9.123 -1.069 1.00 51.00 82 SER A C 1
ATOM 673 O O . SER A 1 82 ? 32.872 8.422 -2.079 1.00 51.00 82 SER A O 1
ATOM 675 N N . SER A 1 83 ? 33.602 10.306 -1.070 1.00 41.59 83 SER A N 1
ATOM 676 C CA . SER A 1 83 ? 34.413 10.787 -2.176 1.00 41.59 83 SER A CA 1
ATOM 677 C C . SER A 1 83 ? 35.618 9.856 -2.297 1.00 41.59 83 SER A C 1
ATOM 679 O O . SER A 1 83 ? 36.670 10.073 -1.696 1.00 41.59 83 SER A O 1
ATOM 681 N N . GLY A 1 84 ? 35.441 8.773 -3.049 1.00 40.31 84 GLY A N 1
ATOM 682 C CA . GLY A 1 84 ? 36.513 7.922 -3.536 1.00 40.31 84 GLY A CA 1
ATOM 683 C C . GLY A 1 84 ? 37.310 8.681 -4.588 1.00 40.31 84 GLY A C 1
ATOM 684 O O . GLY A 1 84 ? 37.182 8.417 -5.780 1.00 40.31 84 GLY A O 1
ATOM 685 N N . LEU A 1 85 ? 38.103 9.658 -4.145 1.00 41.62 85 LEU A N 1
ATOM 686 C CA . LEU A 1 85 ? 39.219 10.181 -4.918 1.00 41.62 85 LEU A CA 1
ATOM 687 C C . LEU A 1 85 ? 40.192 9.026 -5.144 1.00 41.62 85 LEU A C 1
ATOM 689 O O . LEU A 1 85 ? 40.653 8.377 -4.205 1.00 41.62 85 LEU A O 1
ATOM 693 N N . GLY A 1 86 ? 40.417 8.737 -6.421 1.00 46.44 86 GLY A N 1
ATOM 694 C CA . GLY A 1 86 ? 41.214 7.618 -6.871 1.00 46.44 86 GLY A CA 1
ATOM 695 C C . GLY A 1 86 ? 42.625 7.615 -6.300 1.00 46.44 86 GLY A C 1
ATOM 696 O O . GLY A 1 86 ? 43.287 8.643 -6.172 1.00 46.44 86 GLY A O 1
ATOM 697 N N . ARG A 1 87 ? 43.119 6.403 -6.066 1.00 38.12 87 ARG A N 1
ATOM 698 C CA . ARG A 1 87 ? 44.544 6.121 -6.136 1.00 38.12 87 ARG A CA 1
ATOM 699 C C . ARG A 1 87 ? 44.723 4.826 -6.909 1.00 38.12 87 ARG A C 1
ATOM 701 O O . ARG A 1 87 ? 44.615 3.730 -6.376 1.00 38.12 87 ARG A O 1
ATOM 708 N N . SER A 1 88 ? 44.928 4.979 -8.210 1.00 43.38 88 SER A N 1
ATOM 709 C CA . SER A 1 88 ? 45.578 3.972 -9.034 1.00 43.38 88 SER A CA 1
ATOM 710 C C . SER A 1 88 ? 47.016 3.821 -8.541 1.00 43.38 88 SER A C 1
ATOM 712 O O . SER A 1 88 ? 47.814 4.740 -8.725 1.00 43.38 88 SER A O 1
ATOM 714 N N . GLU A 1 89 ? 47.351 2.687 -7.930 1.00 34.84 89 GLU A N 1
ATOM 715 C CA . GLU A 1 89 ? 48.745 2.254 -7.835 1.00 34.84 89 GLU A CA 1
ATOM 716 C C . GLU A 1 89 ? 49.032 1.183 -8.902 1.00 34.84 89 GLU A C 1
ATOM 718 O O . GLU A 1 89 ? 48.209 0.289 -9.123 1.00 34.84 89 GLU A O 1
ATOM 723 N N . PRO A 1 90 ? 50.159 1.305 -9.626 1.00 40.53 90 PRO A N 1
ATOM 724 C CA . PRO A 1 90 ? 50.451 0.507 -10.806 1.00 40.53 90 PRO A CA 1
ATOM 725 C C . PRO A 1 90 ? 50.931 -0.904 -10.454 1.00 40.53 90 PRO A C 1
ATOM 727 O O . PRO A 1 90 ? 51.764 -1.117 -9.575 1.00 40.53 90 PRO A O 1
ATOM 730 N N . THR A 1 91 ? 50.447 -1.872 -11.230 1.00 39.84 91 THR A N 1
ATOM 731 C CA . THR A 1 91 ? 50.873 -3.272 -11.240 1.00 39.84 91 THR A CA 1
ATOM 732 C C . THR A 1 91 ? 52.354 -3.386 -11.619 1.00 39.84 91 THR A C 1
ATOM 734 O O . THR A 1 91 ? 52.712 -3.310 -12.796 1.00 39.84 91 THR A O 1
ATOM 737 N N . GLN A 1 92 ? 53.233 -3.605 -10.639 1.00 46.84 92 GLN A N 1
ATOM 738 C CA . GLN A 1 92 ? 54.595 -4.054 -10.916 1.00 46.84 92 GLN A CA 1
ATOM 739 C C . GLN A 1 92 ? 54.598 -5.560 -11.185 1.00 46.84 92 GLN A C 1
ATOM 741 O O . GLN A 1 92 ? 54.302 -6.383 -10.321 1.00 46.84 92 GLN A O 1
ATOM 746 N N . LYS A 1 93 ? 54.951 -5.898 -12.427 1.00 42.59 93 LYS A N 1
ATOM 747 C CA . LYS A 1 93 ? 55.326 -7.238 -12.875 1.00 42.59 93 LYS A CA 1
ATOM 748 C C . LYS A 1 93 ? 56.459 -7.765 -11.986 1.00 42.59 93 LYS A C 1
ATOM 750 O O . LYS A 1 93 ? 57.566 -7.238 -12.039 1.00 42.59 93 LYS A O 1
ATOM 755 N N . ARG A 1 94 ? 56.207 -8.826 -11.217 1.00 41.25 94 ARG A N 1
ATOM 756 C CA . ARG A 1 94 ? 57.268 -9.677 -10.664 1.00 41.25 94 ARG A CA 1
ATOM 757 C C . ARG A 1 94 ? 57.387 -10.927 -11.522 1.00 41.25 94 ARG A C 1
ATOM 759 O O . ARG A 1 94 ? 56.550 -11.822 -11.476 1.00 41.25 94 ARG A O 1
ATOM 766 N N .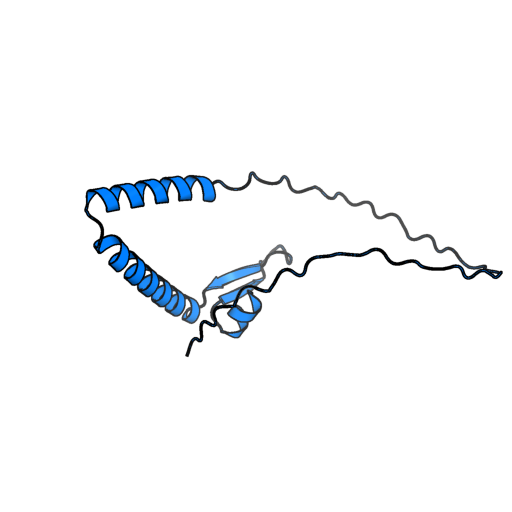 THR A 1 95 ? 58.424 -10.925 -12.344 1.00 36.03 95 THR A N 1
ATOM 767 C CA . THR A 1 95 ? 58.946 -12.079 -13.066 1.00 36.03 95 THR A CA 1
ATOM 768 C C . THR A 1 95 ? 59.572 -13.058 -12.067 1.00 36.03 95 THR A C 1
ATOM 770 O O . THR A 1 95 ? 60.360 -12.638 -11.228 1.00 36.03 95 THR A O 1
ATOM 773 N N . ALA A 1 96 ? 59.154 -14.322 -12.183 1.00 36.44 96 ALA A N 1
ATOM 774 C CA . ALA A 1 96 ? 59.801 -15.601 -11.865 1.00 36.44 96 ALA A CA 1
ATOM 775 C C . ALA A 1 96 ? 60.881 -15.683 -10.759 1.00 36.44 96 ALA A C 1
ATOM 777 O O . ALA A 1 96 ? 61.893 -14.993 -10.804 1.00 36.44 96 ALA A O 1
ATOM 778 N N . ILE A 1 97 ? 60.741 -16.674 -9.868 1.00 42.16 97 ILE A N 1
ATOM 779 C CA . ILE A 1 97 ? 61.522 -17.934 -9.853 1.00 42.16 97 ILE A CA 1
ATOM 780 C C . ILE A 1 97 ? 61.164 -18.689 -8.556 1.00 42.16 97 ILE A C 1
ATOM 782 O O . ILE A 1 97 ? 61.410 -18.215 -7.451 1.00 42.16 97 ILE A O 1
ATOM 786 N N . GLU A 1 98 ? 60.564 -19.866 -8.718 1.00 38.59 98 GLU A N 1
ATOM 787 C CA . GLU A 1 98 ? 60.521 -20.946 -7.722 1.00 38.59 98 GLU A CA 1
ATOM 788 C C . GLU A 1 98 ? 61.871 -21.694 -7.774 1.00 38.59 98 GLU A C 1
ATOM 790 O O . GLU A 1 98 ? 62.459 -21.779 -8.858 1.00 38.59 98 GLU A O 1
ATOM 795 N N . PRO A 1 99 ? 62.375 -22.263 -6.663 1.00 44.16 99 PRO A N 1
ATOM 796 C CA . PRO A 1 99 ? 62.083 -23.687 -6.484 1.00 44.16 99 PRO A CA 1
ATOM 797 C C . PRO A 1 99 ? 61.909 -24.169 -5.025 1.00 44.16 99 PRO A C 1
ATOM 799 O O . PRO A 1 99 ? 62.624 -23.761 -4.117 1.00 44.16 99 PRO A O 1
ATOM 802 N N . ALA A 1 100 ? 60.992 -25.134 -4.888 1.00 33.84 100 ALA A N 1
ATOM 803 C CA . ALA A 1 100 ? 61.095 -26.409 -4.162 1.00 33.84 100 ALA A CA 1
ATOM 804 C C . ALA A 1 100 ? 61.491 -26.433 -2.662 1.00 33.84 100 ALA A C 1
ATOM 806 O O . ALA A 1 100 ? 62.635 -26.186 -2.302 1.00 33.84 100 ALA A O 1
ATOM 807 N N . GLN A 1 101 ? 60.611 -26.962 -1.796 1.00 36.59 101 GLN A N 1
ATOM 808 C CA . GLN A 1 101 ? 60.583 -28.394 -1.419 1.00 36.59 101 GLN A CA 1
ATOM 809 C C . GLN A 1 101 ? 59.615 -28.700 -0.247 1.00 36.59 101 GLN A C 1
ATOM 811 O O . GLN A 1 101 ? 59.667 -28.090 0.811 1.00 36.59 101 GLN A O 1
ATOM 816 N N . ALA A 1 102 ? 58.776 -29.715 -0.486 1.00 33.31 102 ALA A N 1
ATOM 817 C CA . ALA A 1 102 ? 58.399 -30.862 0.356 1.00 33.31 102 ALA A CA 1
ATOM 818 C C . ALA A 1 102 ? 57.995 -30.739 1.853 1.00 33.31 102 ALA A C 1
ATOM 820 O O . ALA A 1 102 ? 58.794 -30.404 2.717 1.00 33.31 102 ALA A O 1
ATOM 821 N N . SER A 1 103 ? 56.846 -31.389 2.131 1.00 35.69 103 SER A N 1
ATOM 822 C CA . SER A 1 103 ? 56.508 -32.174 3.344 1.00 35.69 103 SER A CA 1
ATOM 823 C C . SER A 1 103 ? 56.106 -31.358 4.590 1.00 35.69 103 SER A C 1
ATOM 825 O O . SER A 1 103 ? 56.844 -30.500 5.039 1.00 35.69 103 SER A O 1
ATOM 827 N N . LYS A 1 104 ? 54.963 -31.574 5.254 1.00 41.50 104 LYS A N 1
ATOM 828 C CA . LYS A 1 104 ? 54.390 -32.850 5.714 1.00 41.50 104 LYS A CA 1
ATOM 829 C C . LYS A 1 104 ? 52.870 -32.761 5.935 1.00 41.50 104 LYS A C 1
ATOM 831 O O . LYS A 1 104 ? 52.329 -31.707 6.250 1.00 41.50 104 LYS A O 1
ATOM 836 N N . ARG A 1 105 ? 52.227 -33.930 5.829 1.00 35.91 105 ARG A N 1
ATOM 837 C CA . ARG A 1 105 ? 50.894 -34.263 6.358 1.00 35.91 105 ARG A CA 1
ATOM 838 C C . ARG A 1 105 ? 50.836 -34.106 7.884 1.00 35.91 105 ARG A C 1
ATOM 840 O O . ARG A 1 105 ? 51.796 -34.463 8.561 1.00 35.91 105 ARG A O 1
ATOM 847 N N . GLY A 1 106 ? 49.668 -33.716 8.381 1.00 32.47 106 GLY A N 1
ATOM 848 C CA . GLY A 1 106 ? 49.217 -33.864 9.768 1.00 32.47 106 GLY A CA 1
ATOM 849 C C . GLY A 1 106 ? 47.906 -33.087 9.921 1.00 32.47 106 GLY A C 1
ATOM 850 O O . GLY A 1 106 ? 47.912 -31.873 9.788 1.00 32.47 106 GLY A O 1
ATOM 851 N N . ASP A 1 107 ? 46.758 -33.741 9.783 1.00 36.25 107 ASP A N 1
ATOM 852 C CA . ASP A 1 107 ? 45.969 -34.374 10.855 1.00 36.25 107 ASP A CA 1
ATOM 853 C C . ASP A 1 107 ? 44.831 -33.424 11.280 1.00 36.25 107 ASP A C 1
ATOM 855 O O . ASP A 1 107 ? 45.068 -32.333 11.794 1.00 36.25 107 ASP A O 1
ATOM 859 N N . GLN A 1 108 ? 43.587 -33.802 10.969 1.00 45.50 108 GLN A N 1
ATOM 860 C CA . GLN A 1 108 ? 42.388 -33.145 11.504 1.00 45.50 108 GLN A CA 1
ATOM 861 C C . GLN A 1 108 ? 42.171 -33.622 12.945 1.00 45.50 108 GLN A C 1
ATOM 863 O O . GLN A 1 108 ? 42.485 -34.768 13.266 1.00 45.50 108 GLN A O 1
ATOM 868 N N . PRO A 1 109 ? 41.492 -32.819 13.776 1.00 45.22 109 PRO A N 1
ATOM 869 C CA . PRO A 1 109 ? 40.182 -33.310 14.180 1.00 45.22 109 PRO A CA 1
ATOM 870 C C . PRO A 1 109 ? 39.067 -32.260 14.169 1.00 45.22 109 PRO A C 1
ATOM 872 O O . PRO A 1 109 ? 39.262 -31.055 14.301 1.00 45.22 109 PRO A O 1
ATOM 875 N N . ASN A 1 110 ? 37.883 -32.831 13.988 1.00 45.91 110 ASN A N 1
ATOM 876 C CA . ASN A 1 110 ? 36.529 -32.301 13.999 1.00 45.91 110 ASN A CA 1
ATOM 877 C C . ASN A 1 110 ? 36.152 -31.600 15.323 1.00 45.91 110 ASN A C 1
ATOM 879 O O . ASN A 1 110 ? 36.510 -32.106 16.386 1.00 45.91 110 ASN A O 1
ATOM 883 N N . VAL A 1 111 ? 35.358 -30.522 15.267 1.00 47.47 111 VAL A N 1
ATOM 884 C CA . VAL A 1 111 ? 34.520 -30.096 16.403 1.00 47.47 111 VAL A CA 1
ATOM 885 C C . VAL A 1 111 ? 33.197 -29.520 15.903 1.00 47.47 111 VAL A C 1
ATOM 887 O O . VAL A 1 111 ? 33.136 -28.805 14.906 1.00 47.47 111 VAL A O 1
ATOM 890 N N . ASP A 1 112 ? 32.149 -29.898 16.620 1.00 40.06 112 ASP A N 1
ATOM 891 C CA . ASP A 1 112 ? 30.762 -29.964 16.201 1.00 40.06 112 ASP A CA 1
ATOM 892 C C . ASP A 1 112 ? 29.948 -28.659 16.342 1.00 40.06 112 ASP A C 1
ATOM 894 O O . ASP A 1 112 ? 30.307 -27.733 17.064 1.00 40.06 112 ASP A O 1
ATOM 898 N N . HIS A 1 113 ? 28.756 -28.722 15.729 1.00 43.88 113 HIS A N 1
ATOM 899 C CA . HIS A 1 113 ? 27.498 -28.024 16.047 1.00 43.88 113 HIS A CA 1
ATOM 900 C C . HIS A 1 113 ? 27.216 -26.640 15.441 1.00 43.88 113 HIS A C 1
ATOM 902 O O . HIS A 1 113 ? 27.366 -25.602 16.076 1.00 43.88 113 HIS A O 1
ATOM 908 N N . GLU A 1 114 ? 26.567 -26.657 14.272 1.00 46.75 114 GLU A N 1
ATOM 909 C CA . GLU A 1 114 ? 25.681 -25.579 13.820 1.00 46.75 114 GLU A CA 1
ATOM 910 C C . GLU A 1 114 ? 24.230 -26.111 13.799 1.00 46.75 114 GLU A C 1
ATOM 912 O O . GLU A 1 114 ? 23.946 -27.086 13.093 1.00 46.75 114 GLU A O 1
ATOM 917 N N . PRO A 1 115 ? 23.283 -25.565 14.588 1.00 46.81 115 PRO A N 1
ATOM 918 C CA . PRO A 1 115 ? 21.904 -26.023 14.534 1.00 46.81 115 PRO A CA 1
ATOM 919 C C . PRO A 1 115 ? 21.218 -25.477 13.277 1.00 46.81 115 PRO A C 1
ATOM 921 O O . PRO A 1 115 ? 21.116 -24.272 13.055 1.00 46.81 115 PRO A O 1
ATOM 924 N N . ALA A 1 116 ? 20.699 -26.399 12.469 1.00 48.72 116 ALA A N 1
ATOM 925 C CA . ALA A 1 116 ? 19.928 -26.120 11.268 1.00 48.72 116 ALA A CA 1
ATOM 926 C C . ALA A 1 116 ? 18.691 -25.248 11.562 1.00 48.72 116 ALA A C 1
ATOM 928 O O . ALA A 1 116 ? 17.724 -25.692 12.191 1.00 48.72 116 ALA A O 1
ATOM 929 N N . ILE A 1 117 ? 18.677 -24.022 11.035 1.00 53.81 117 ILE A N 1
ATOM 930 C CA . ILE A 1 117 ? 17.468 -23.198 10.959 1.00 53.81 117 ILE A CA 1
ATOM 931 C C . ILE A 1 117 ? 16.528 -23.852 9.941 1.00 53.81 117 ILE A C 1
ATOM 933 O O . ILE A 1 117 ? 16.795 -23.879 8.738 1.00 53.81 117 ILE A O 1
ATOM 937 N N . ARG A 1 118 ? 15.409 -24.401 10.423 1.00 51.69 118 ARG A N 1
ATOM 938 C CA . ARG A 1 118 ? 14.347 -24.945 9.566 1.00 51.69 118 ARG A CA 1
ATOM 939 C C . ARG A 1 118 ? 13.800 -23.827 8.664 1.00 51.69 118 ARG A C 1
ATOM 941 O O . ARG A 1 118 ? 13.438 -22.770 9.183 1.00 51.69 118 ARG A O 1
ATOM 948 N N . PRO A 1 119 ? 13.671 -24.029 7.342 1.00 49.16 119 PRO A N 1
ATOM 949 C CA . PRO A 1 119 ? 13.083 -23.015 6.480 1.00 49.16 119 PRO A CA 1
ATOM 950 C C . PRO A 1 119 ? 11.589 -22.873 6.796 1.00 49.16 119 PRO A C 1
ATOM 952 O O . PRO A 1 119 ? 10.815 -23.825 6.674 1.00 49.16 119 PRO A O 1
ATOM 955 N N . GLY A 1 120 ? 11.180 -21.667 7.200 1.00 52.03 120 GLY A N 1
ATOM 956 C CA . GLY A 1 120 ? 9.776 -21.302 7.356 1.00 52.03 120 GLY A CA 1
ATOM 957 C C . GLY A 1 120 ? 8.991 -21.560 6.066 1.00 52.03 120 GLY A C 1
ATOM 958 O O . GLY A 1 120 ? 9.453 -21.269 4.960 1.00 52.03 120 GLY A O 1
ATOM 959 N N . LYS A 1 121 ? 7.800 -22.142 6.217 1.00 50.94 121 LYS A N 1
ATOM 960 C CA . LYS A 1 121 ? 6.887 -22.538 5.139 1.00 50.94 121 LYS A CA 1
ATOM 961 C C . LYS A 1 121 ? 6.595 -21.333 4.231 1.00 50.94 121 LYS A C 1
ATOM 963 O O . LYS A 1 121 ? 5.888 -20.410 4.623 1.00 50.94 121 LYS A O 1
ATOM 968 N N . ARG A 1 122 ? 7.145 -21.327 3.010 1.00 49.78 122 ARG A N 1
ATOM 969 C CA . ARG A 1 122 ? 6.826 -20.318 1.986 1.00 49.78 122 ARG A CA 1
ATOM 970 C C . ARG A 1 122 ? 5.352 -20.445 1.604 1.00 49.78 122 ARG A C 1
ATOM 972 O O . ARG A 1 122 ? 4.954 -21.444 1.009 1.00 49.78 122 ARG A O 1
ATOM 979 N N . MET A 1 123 ? 4.563 -19.424 1.919 1.00 46.59 123 MET A N 1
ATOM 980 C CA . MET A 1 123 ? 3.189 -19.298 1.443 1.00 46.59 123 MET A CA 1
ATOM 981 C C . MET A 1 123 ? 3.230 -19.025 -0.069 1.00 46.59 123 MET A C 1
ATOM 983 O O . MET A 1 123 ? 3.735 -17.990 -0.507 1.00 46.59 123 MET A O 1
ATOM 987 N N . LYS A 1 124 ? 2.789 -19.998 -0.875 1.00 43.09 124 LYS A N 1
ATOM 988 C CA . LYS A 1 124 ? 2.616 -19.834 -2.323 1.00 43.09 124 LYS A CA 1
ATOM 989 C C . LYS A 1 124 ? 1.384 -18.965 -2.550 1.00 43.09 124 LYS A C 1
ATOM 991 O O . LYS A 1 124 ? 0.283 -19.368 -2.200 1.00 43.09 124 LYS A O 1
ATOM 996 N N . ILE A 1 125 ? 1.588 -17.786 -3.123 1.00 55.50 125 ILE A N 1
ATOM 997 C CA . ILE A 1 125 ? 0.510 -16.993 -3.710 1.00 55.50 125 ILE A CA 1
ATOM 998 C C . ILE A 1 125 ? 0.580 -17.271 -5.208 1.00 55.50 125 ILE A C 1
ATOM 1000 O O . ILE A 1 125 ? 1.503 -16.807 -5.886 1.00 55.50 125 ILE A O 1
ATOM 1004 N N . GLU A 1 126 ? -0.331 -18.111 -5.682 1.00 44.53 126 GLU A N 1
ATOM 1005 C CA . GLU A 1 126 ? -0.563 -18.327 -7.106 1.00 44.53 126 GLU A CA 1
ATOM 1006 C C . GLU A 1 126 ? -1.415 -17.158 -7.612 1.00 44.53 126 GLU A C 1
ATOM 1008 O O . GLU A 1 126 ? -2.377 -16.749 -6.965 1.00 44.53 126 GLU A O 1
ATOM 1013 N N .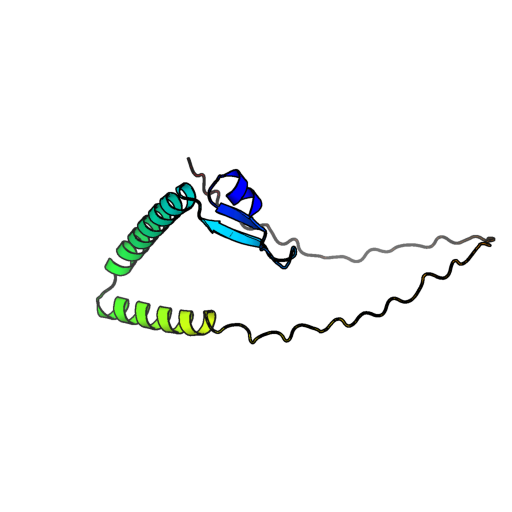 TRP A 1 127 ? -0.970 -16.548 -8.706 1.00 51.25 127 TRP A N 1
ATOM 1014 C CA . TRP A 1 127 ? -1.718 -15.530 -9.432 1.00 51.25 127 TRP A CA 1
ATOM 1015 C C . TRP A 1 127 ? -2.047 -16.165 -10.779 1.00 51.25 127 TRP A C 1
ATOM 1017 O O . TRP A 1 127 ? -1.104 -16.423 -11.536 1.00 51.25 127 TRP A O 1
ATOM 1027 N N . ASP A 1 128 ? -3.329 -16.451 -11.007 1.00 52.22 128 ASP A N 1
ATOM 1028 C CA . ASP A 1 128 ? -3.880 -16.761 -12.333 1.00 52.22 128 ASP A CA 1
ATOM 1029 C C . ASP A 1 128 ? -3.703 -15.570 -13.293 1.00 52.22 128 ASP A C 1
ATOM 1031 O O . ASP A 1 128 ? -3.786 -14.402 -12.830 1.00 52.22 128 ASP A O 1
#

Foldseek 3Di:
DVVVCVVVQQWDWDQDPPDNVDIDIGGDPNNVVVVVVVVVVVCVVVVVVLVPDDPVVSVVVVVVVVVVCVVVPPPPPPPPPPPCPDDDDDDDDDDDDDDDDDDDDDDDDDDDDDDDDDDDDDDDDDDD

Radius of gyration: 28.37 Å; chains: 1; bounding box: 78×47×39 Å

Sequence (128 aa):
MTDRLVRKHLIERRSTKGDRRWVNIELTEKGRVVMDGFRRRRNEVFGEALARLSENDRAQAIEVLNKLTAVIETPEQARPESSGLGRSEPTQKRTAIEPAQASKRGDQPNVDHEPAIRPGKRMKIEWD

pLDDT: mean 72.87, std 25.19, range [32.47, 98.06]

Secondary structure (DSSP, 8-state):
-HHHHHHTTSEEEEE-SS-TT-EEEEE-HHHHHHHHHHHHHHHHHHHHHHHTS-HHHHHHHHHHHHHHHHHHTS-------------------------------------------PPP--------